Protein AF-A0A0T1UJG4-F1 (afdb_monomer_lite)

Structure (mmCIF, N/CA/C/O backbone):
data_AF-A0A0T1UJG4-F1
#
_entry.id   AF-A0A0T1UJG4-F1
#
loop_
_atom_site.group_PDB
_atom_site.id
_atom_site.type_symbol
_atom_site.label_atom_id
_atom_site.label_alt_id
_atom_site.label_comp_id
_atom_site.label_asym_id
_atom_site.label_entity_id
_atom_site.label_seq_id
_atom_site.pdbx_PDB_ins_code
_atom_site.Cartn_x
_atom_site.Cartn_y
_atom_site.Cartn_z
_atom_site.occupancy
_atom_site.B_iso_or_equiv
_atom_site.auth_seq_id
_atom_site.auth_comp_id
_atom_site.auth_asym_id
_atom_site.auth_atom_id
_atom_site.pdbx_PDB_model_num
ATOM 1 N N . MET A 1 1 ? 28.126 19.110 64.174 1.00 41.78 1 MET A N 1
ATOM 2 C CA . MET A 1 1 ? 26.899 18.822 63.397 1.00 41.78 1 MET A CA 1
ATOM 3 C C . MET A 1 1 ? 27.077 17.444 62.769 1.00 41.78 1 MET A C 1
ATOM 5 O O . MET A 1 1 ? 28.003 17.262 61.994 1.00 41.78 1 MET A O 1
ATOM 9 N N . SER A 1 2 ? 26.358 16.436 63.271 1.00 45.97 2 SER A N 1
ATOM 10 C CA . SER A 1 2 ? 26.748 15.017 63.186 1.00 45.97 2 SER A CA 1
ATOM 11 C C . SER A 1 2 ? 26.254 14.322 61.908 1.00 45.97 2 SER A C 1
ATOM 13 O O . SER A 1 2 ? 25.062 14.326 61.613 1.00 45.97 2 SER A O 1
ATOM 15 N N . ILE A 1 3 ? 27.183 13.663 61.207 1.00 53.41 3 ILE A N 1
ATOM 16 C CA . ILE A 1 3 ? 27.068 12.910 59.936 1.00 53.41 3 ILE A CA 1
ATOM 17 C C . ILE A 1 3 ? 26.024 11.766 59.964 1.00 53.41 3 ILE A C 1
ATOM 19 O O . ILE A 1 3 ? 25.646 11.223 58.929 1.00 53.41 3 ILE A O 1
ATOM 23 N N . ARG A 1 4 ? 25.464 11.440 61.134 1.00 48.31 4 ARG A N 1
ATOM 24 C CA . ARG A 1 4 ? 24.510 10.333 61.340 1.00 48.31 4 ARG A CA 1
ATOM 25 C C . ARG A 1 4 ? 23.108 10.543 60.749 1.00 48.31 4 ARG A C 1
ATOM 27 O O . ARG A 1 4 ? 22.333 9.597 60.692 1.00 48.31 4 ARG A O 1
ATOM 34 N N . GLN A 1 5 ? 22.769 11.755 60.311 1.00 44.72 5 GLN A N 1
ATOM 35 C CA . GLN A 1 5 ? 21.445 12.082 59.756 1.00 44.72 5 GLN A CA 1
ATOM 36 C C . GLN A 1 5 ? 21.300 11.724 58.264 1.00 44.72 5 GLN A C 1
ATOM 38 O O . GLN A 1 5 ? 20.180 11.613 57.767 1.00 44.72 5 GLN A O 1
ATOM 43 N N . ILE A 1 6 ? 22.410 11.524 57.542 1.00 48.69 6 ILE A N 1
ATOM 44 C CA . ILE A 1 6 ? 22.380 11.252 56.094 1.00 48.69 6 ILE A CA 1
ATOM 45 C C . ILE A 1 6 ? 22.048 9.777 55.816 1.00 48.69 6 ILE A C 1
ATOM 47 O O . ILE A 1 6 ? 21.319 9.477 54.874 1.00 48.69 6 ILE A O 1
ATOM 51 N N . THR A 1 7 ? 22.486 8.854 56.675 1.00 43.78 7 THR A N 1
ATOM 52 C CA . THR A 1 7 ? 22.304 7.409 56.454 1.00 43.78 7 THR A CA 1
ATOM 53 C C . THR A 1 7 ? 20.846 6.951 56.573 1.00 43.78 7 THR A C 1
ATOM 55 O O . THR A 1 7 ? 20.448 6.002 55.906 1.00 43.78 7 THR A O 1
ATOM 58 N N . VAL A 1 8 ? 20.009 7.635 57.360 1.00 47.12 8 VAL A N 1
ATOM 59 C CA . VAL A 1 8 ? 18.619 7.192 57.588 1.00 47.12 8 VAL A CA 1
ATOM 60 C C . VAL A 1 8 ? 17.675 7.597 56.445 1.00 47.12 8 VAL A C 1
ATOM 62 O O . VAL A 1 8 ? 16.668 6.932 56.226 1.00 47.12 8 VAL A O 1
ATOM 65 N N . LYS A 1 9 ? 18.007 8.621 55.645 1.00 39.06 9 LYS A N 1
ATOM 66 C CA . LYS A 1 9 ? 17.144 9.055 54.526 1.00 39.06 9 LYS A CA 1
ATOM 67 C C . LYS A 1 9 ? 17.250 8.189 53.265 1.00 39.06 9 LYS A C 1
ATOM 69 O O . LYS A 1 9 ? 16.361 8.267 52.426 1.00 39.06 9 LYS A O 1
ATOM 74 N N . ALA A 1 10 ? 18.291 7.368 53.118 1.00 46.31 10 ALA A N 1
ATOM 75 C CA . ALA A 1 10 ? 18.456 6.518 51.933 1.00 46.31 10 ALA A CA 1
ATOM 76 C C . ALA A 1 10 ? 17.721 5.168 52.041 1.00 46.31 10 ALA A C 1
ATOM 78 O O . ALA A 1 10 ? 17.400 4.561 51.022 1.00 46.31 10 ALA A O 1
ATOM 79 N N . ALA A 1 11 ? 17.420 4.702 53.258 1.00 46.38 11 ALA A N 1
ATOM 80 C CA . ALA A 1 11 ? 16.796 3.395 53.471 1.00 46.38 11 ALA A CA 1
ATOM 81 C C . ALA A 1 11 ? 15.269 3.392 53.250 1.00 46.38 11 ALA A C 1
ATOM 83 O O . ALA A 1 11 ? 14.684 2.333 53.040 1.00 46.38 11 ALA A O 1
ATOM 84 N N . SER A 1 12 ? 14.611 4.555 53.260 1.00 47.28 12 SER A N 1
ATOM 85 C CA . SER A 1 12 ? 13.152 4.658 53.108 1.00 47.28 12 SER A CA 1
ATOM 86 C C . SER A 1 12 ? 12.664 4.756 51.657 1.00 47.28 12 SER A C 1
ATOM 88 O O . SER A 1 12 ? 11.471 4.591 51.414 1.00 47.28 12 SER A O 1
ATOM 90 N N . SER A 1 13 ? 13.552 4.957 50.677 1.00 50.62 13 SER A N 1
ATOM 91 C CA . SER A 1 13 ? 13.157 5.122 49.264 1.00 50.62 13 SER A CA 1
ATOM 92 C C . SER A 1 13 ? 13.010 3.809 48.480 1.00 50.62 13 SER A C 1
ATOM 94 O O . SER A 1 13 ? 12.586 3.835 47.328 1.00 50.62 13 SER A O 1
ATOM 96 N N . GLY A 1 14 ? 13.352 2.656 49.068 1.00 50.19 14 GLY A N 1
ATOM 97 C CA . GLY A 1 14 ? 13.335 1.361 48.372 1.00 50.19 14 GLY A CA 1
ATOM 98 C C . GLY A 1 14 ? 12.024 0.571 48.463 1.00 50.19 14 GLY A C 1
ATOM 99 O O . GLY A 1 14 ? 11.828 -0.356 47.682 1.00 50.19 14 GLY A O 1
ATOM 100 N N . LEU A 1 15 ? 11.121 0.916 49.391 1.00 55.09 15 LEU A N 1
ATOM 101 C CA . LEU A 1 15 ? 9.980 0.059 49.754 1.00 55.09 15 LEU A CA 1
ATOM 102 C C . LEU A 1 15 ? 8.617 0.485 49.187 1.00 55.09 15 LEU A C 1
ATOM 104 O O . LEU A 1 15 ? 7.601 -0.097 49.555 1.00 55.09 15 LEU A O 1
ATOM 108 N N . LEU A 1 16 ? 8.568 1.477 48.294 1.00 49.91 16 LEU A N 1
ATOM 109 C CA . LEU A 1 16 ? 7.306 1.967 47.725 1.00 49.91 16 LEU A CA 1
ATOM 110 C C . LEU A 1 16 ? 7.233 1.817 46.203 1.00 49.91 16 LEU A C 1
ATOM 112 O O . LEU A 1 16 ? 6.619 2.627 45.518 1.00 49.91 16 LEU A O 1
ATOM 116 N N . ARG A 1 17 ? 7.838 0.762 45.650 1.00 52.91 17 ARG A N 1
ATOM 117 C CA . ARG A 1 17 ? 7.552 0.345 44.272 1.00 52.91 17 ARG A CA 1
ATOM 118 C C . ARG A 1 17 ? 6.454 -0.713 44.290 1.00 52.91 17 ARG A C 1
ATOM 120 O O . ARG A 1 17 ? 6.667 -1.867 43.939 1.00 52.91 17 ARG A O 1
ATOM 127 N N . VAL A 1 18 ? 5.272 -0.304 44.748 1.00 61.69 18 VAL A N 1
ATOM 128 C CA . VAL A 1 18 ? 4.045 -1.059 44.484 1.00 61.69 18 VAL A CA 1
ATOM 129 C C . VAL A 1 18 ? 3.849 -1.018 42.966 1.00 61.69 18 VAL A C 1
ATOM 131 O O . VAL A 1 18 ? 3.844 0.081 42.405 1.00 61.69 18 VAL A O 1
ATOM 134 N N . PRO A 1 19 ? 3.736 -2.160 42.266 1.00 59.75 19 PRO A N 1
ATOM 135 C CA . PRO A 1 19 ? 3.369 -2.128 40.862 1.00 59.75 19 PRO A CA 1
ATOM 136 C C . PRO A 1 19 ? 1.995 -1.470 40.784 1.00 59.75 19 PRO A C 1
ATOM 138 O O . PRO A 1 19 ? 1.046 -1.931 41.422 1.00 59.75 19 PRO A O 1
ATOM 141 N N . ALA A 1 20 ? 1.894 -0.368 40.043 1.00 60.50 20 ALA A N 1
ATOM 142 C CA . ALA A 1 20 ? 0.606 0.200 39.704 1.00 60.50 20 ALA A CA 1
ATOM 143 C C . ALA A 1 20 ? -0.198 -0.916 39.027 1.00 60.50 20 ALA A C 1
ATOM 145 O O . ALA A 1 20 ? 0.118 -1.328 37.912 1.00 60.50 20 ALA A O 1
ATOM 146 N N . ARG A 1 21 ? -1.200 -1.460 39.728 1.00 58.41 21 ARG A N 1
ATOM 147 C CA . ARG A 1 21 ? -2.208 -2.328 39.122 1.00 58.41 21 ARG A CA 1
ATOM 148 C C . ARG A 1 21 ? -3.053 -1.438 38.216 1.00 58.41 21 ARG A C 1
ATOM 150 O O . ARG A 1 21 ? -4.123 -0.985 38.607 1.00 58.41 21 ARG A O 1
ATOM 157 N N . ALA A 1 22 ? -2.537 -1.147 37.024 1.00 60.09 22 ALA A N 1
ATOM 158 C CA . ALA A 1 22 ? -3.372 -0.750 35.907 1.00 60.09 22 ALA A CA 1
ATOM 159 C C . ALA A 1 22 ? -4.390 -1.882 35.738 1.00 60.09 22 ALA A C 1
ATOM 161 O O . ALA A 1 22 ? -4.000 -3.044 35.605 1.00 60.09 22 ALA A O 1
ATOM 162 N N . GLY A 1 23 ? -5.681 -1.576 35.882 1.00 63.03 23 GLY A N 1
ATOM 163 C CA . GLY A 1 23 ? -6.729 -2.572 35.683 1.00 63.03 23 GLY A CA 1
ATOM 164 C C . GLY A 1 23 ? -6.503 -3.278 34.348 1.00 63.03 23 GLY A C 1
ATOM 165 O O . GLY A 1 23 ? -6.142 -2.626 33.371 1.00 63.03 23 GLY A O 1
ATOM 166 N N . ALA A 1 24 ? -6.681 -4.598 34.318 1.00 71.00 24 ALA A N 1
ATOM 167 C CA . ALA A 1 24 ? -6.480 -5.438 33.137 1.00 71.00 24 ALA A CA 1
ATOM 168 C C . ALA A 1 24 ? -7.595 -5.229 32.093 1.00 71.00 24 ALA A C 1
ATOM 170 O O . ALA A 1 24 ? -8.222 -6.183 31.637 1.00 71.00 24 ALA A O 1
ATOM 171 N N . ARG A 1 25 ? -7.908 -3.970 31.769 1.00 82.50 25 ARG A N 1
ATOM 172 C CA . ARG A 1 25 ? -8.822 -3.635 30.688 1.00 82.50 25 ARG A CA 1
ATOM 173 C C . ARG A 1 25 ? -8.062 -3.800 29.382 1.00 82.50 25 ARG A C 1
ATOM 175 O O . ARG A 1 25 ? -7.034 -3.161 29.169 1.00 82.50 25 ARG A O 1
ATOM 182 N N . ASP A 1 26 ? -8.593 -4.654 28.524 1.00 84.75 26 ASP A N 1
ATOM 183 C CA . ASP A 1 26 ? -8.113 -4.810 27.163 1.00 84.75 26 ASP A CA 1
ATOM 184 C C . ASP A 1 26 ? -8.551 -3.600 26.327 1.00 84.75 26 ASP A C 1
ATOM 186 O O . ASP A 1 26 ? -9.660 -3.558 25.798 1.00 84.75 26 ASP A O 1
ATOM 190 N N . ALA A 1 27 ? -7.679 -2.594 26.241 1.00 85.19 27 ALA A N 1
ATOM 191 C CA . ALA A 1 27 ? -7.932 -1.383 25.463 1.00 85.19 27 ALA A CA 1
ATOM 192 C C . ALA A 1 27 ? -8.083 -1.663 23.956 1.00 85.19 27 ALA A C 1
ATOM 194 O O . ALA A 1 27 ? -8.629 -0.828 23.243 1.00 85.19 27 ALA A O 1
ATOM 195 N N . SER A 1 28 ? -7.650 -2.833 23.458 1.00 84.25 28 SER A N 1
ATOM 196 C CA . SER A 1 28 ? -7.818 -3.194 22.042 1.00 84.25 28 SER A CA 1
ATOM 197 C C . SER A 1 28 ? -9.282 -3.411 21.644 1.00 84.25 28 SER A C 1
ATOM 199 O O . SER A 1 28 ? -9.602 -3.428 20.458 1.00 84.25 28 SER A O 1
ATOM 201 N N . ARG A 1 29 ? -10.174 -3.561 22.633 1.00 88.44 29 ARG A N 1
ATOM 202 C CA . ARG A 1 29 ? -11.620 -3.729 22.445 1.00 88.44 29 ARG A CA 1
ATOM 203 C C . ARG A 1 29 ? -12.401 -2.419 22.477 1.00 88.44 29 ARG A C 1
ATOM 205 O O . ARG A 1 29 ? -13.605 -2.440 22.233 1.00 88.44 29 ARG A O 1
ATOM 212 N N . ASP A 1 30 ? -11.754 -1.306 22.807 1.00 90.38 30 ASP A N 1
ATOM 213 C CA . ASP A 1 30 ? -12.431 -0.018 22.889 1.00 90.38 30 ASP A CA 1
ATOM 214 C C . ASP A 1 30 ? -12.702 0.527 21.478 1.00 90.38 30 ASP A C 1
ATOM 216 O O . ASP A 1 30 ? -11.805 0.629 20.644 1.00 90.38 30 ASP A O 1
ATOM 220 N N . THR A 1 31 ? -13.956 0.896 21.215 1.00 90.88 31 THR A N 1
ATOM 221 C CA . THR A 1 31 ? -14.389 1.494 19.946 1.00 90.88 31 THR A CA 1
ATOM 222 C C . THR A 1 31 ? -14.554 3.002 20.089 1.00 90.88 31 THR A C 1
ATOM 224 O O . THR A 1 31 ? -14.821 3.505 21.183 1.00 90.88 31 THR A O 1
ATOM 227 N N . LEU A 1 32 ? -14.473 3.734 18.976 1.00 93.12 32 LEU A N 1
ATOM 228 C CA . LEU A 1 32 ? -14.733 5.172 18.988 1.00 93.12 32 LEU A CA 1
ATOM 229 C C . LEU A 1 32 ? -16.181 5.462 19.427 1.00 93.12 32 LEU A C 1
ATOM 231 O O . LEU A 1 32 ? -17.114 4.779 18.997 1.00 93.12 32 LEU A O 1
ATOM 235 N N . ALA A 1 33 ? -16.374 6.464 20.288 1.00 94.50 33 ALA A N 1
ATOM 236 C CA . ALA A 1 33 ? -17.692 6.807 20.814 1.00 94.50 33 ALA A CA 1
ATOM 237 C C . ALA A 1 33 ? -18.610 7.412 19.734 1.00 94.50 33 ALA A C 1
ATOM 239 O O . ALA A 1 33 ? -18.164 8.074 18.794 1.00 94.50 33 ALA A O 1
ATOM 240 N N . ALA A 1 34 ? -19.922 7.218 19.889 1.00 94.81 34 ALA A N 1
ATOM 241 C CA . ALA A 1 34 ? -20.907 7.814 18.993 1.00 94.81 34 ALA A CA 1
ATOM 242 C C . ALA A 1 34 ? -20.828 9.349 19.045 1.00 94.81 34 ALA A C 1
ATOM 244 O O . ALA A 1 34 ? -20.854 9.946 20.120 1.00 94.81 34 ALA A O 1
ATOM 245 N N . GLY A 1 35 ? -20.752 9.984 17.875 1.00 94.25 35 GLY A N 1
ATOM 246 C CA . GLY A 1 35 ? -20.652 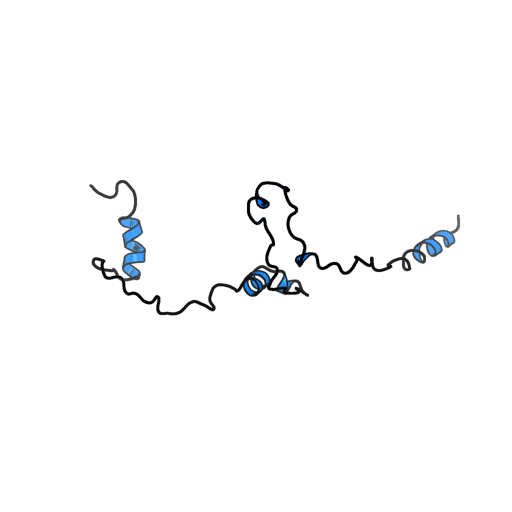11.440 17.767 1.00 94.25 35 GLY A CA 1
ATOM 247 C C . GLY A 1 35 ? -19.263 12.020 18.059 1.00 94.25 35 GLY A C 1
ATOM 248 O O . GLY A 1 35 ? -19.128 13.242 18.030 1.00 94.25 35 GLY A O 1
ATOM 249 N N . ASP A 1 36 ? -18.234 11.192 18.279 1.00 96.56 36 ASP A N 1
ATOM 250 C CA . ASP A 1 36 ? -16.853 11.650 18.494 1.00 96.56 36 ASP A CA 1
ATOM 251 C C . ASP A 1 36 ? -16.154 12.005 17.167 1.00 96.56 36 ASP A C 1
ATOM 253 O O . ASP A 1 36 ? -15.196 11.383 16.702 1.00 96.56 36 ASP A O 1
ATOM 257 N N . GLY A 1 37 ? -16.720 13.002 16.487 1.00 96.38 37 GLY A N 1
ATOM 258 C CA . GLY A 1 37 ? -16.215 13.528 15.228 1.00 96.38 37 GLY A CA 1
ATOM 259 C C . GLY A 1 37 ? -16.549 12.683 13.996 1.00 96.38 37 GLY A C 1
ATOM 260 O O .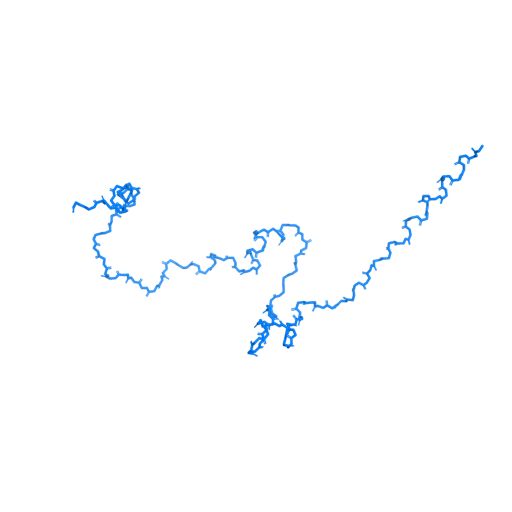 GLY A 1 37 ? -17.408 11.801 13.986 1.00 96.38 37 GLY A O 1
ATOM 261 N N . ARG A 1 38 ? -15.871 13.003 12.889 1.00 96.69 38 ARG A N 1
ATOM 262 C CA . ARG A 1 38 ? -16.205 12.482 11.553 1.00 96.69 38 ARG A CA 1
ATOM 263 C C . ARG A 1 38 ? -16.009 10.969 11.421 1.00 96.69 38 ARG A C 1
ATOM 265 O O . ARG A 1 38 ? -16.744 10.336 10.672 1.00 96.69 38 ARG A O 1
ATOM 272 N N . ALA A 1 39 ? -15.046 10.396 12.139 1.00 94.12 39 ALA A N 1
ATOM 273 C CA . ALA A 1 39 ? -14.772 8.959 12.112 1.00 94.12 39 ALA A CA 1
ATOM 274 C C . ALA A 1 39 ? -15.888 8.115 12.766 1.00 94.12 39 ALA A C 1
ATOM 276 O O . ALA A 1 39 ? -15.955 6.908 12.543 1.00 94.12 39 ALA A O 1
ATOM 277 N N . ALA A 1 40 ? -16.792 8.740 13.530 1.00 95.50 40 ALA A N 1
ATOM 278 C CA . ALA A 1 40 ? -17.970 8.084 14.095 1.00 95.50 40 ALA A CA 1
ATOM 279 C C . ALA A 1 40 ? -19.174 8.046 13.127 1.00 95.50 40 ALA A C 1
ATOM 281 O O . ALA A 1 40 ? -20.213 7.486 13.468 1.00 95.50 40 ALA A O 1
ATOM 282 N N . HIS A 1 41 ? -19.078 8.654 11.937 1.00 95.19 41 HIS A N 1
ATOM 283 C CA . HIS A 1 41 ? -20.196 8.729 10.994 1.00 95.19 41 HIS A CA 1
ATOM 284 C C . HIS A 1 41 ? -20.545 7.356 10.390 1.00 95.19 41 HIS A C 1
ATOM 286 O O . HIS A 1 41 ? -19.665 6.564 10.059 1.00 95.19 41 HIS A O 1
ATOM 292 N N . GLY A 1 42 ? -21.838 7.095 10.173 1.00 94.38 42 GLY A N 1
ATOM 293 C CA . GLY A 1 42 ? -22.319 5.822 9.632 1.00 94.38 42 GLY A CA 1
ATOM 294 C C . GLY A 1 42 ? -22.267 4.709 10.677 1.00 94.38 42 GLY A C 1
ATOM 295 O O . GLY A 1 42 ? -22.852 4.844 11.746 1.00 94.38 42 GLY A O 1
ATOM 296 N N . SER A 1 43 ? -21.579 3.609 10.371 1.00 93.62 43 SER A N 1
ATOM 297 C CA . SER A 1 43 ? -21.406 2.474 11.290 1.00 93.62 43 SER A CA 1
ATOM 298 C C . SER A 1 43 ? -20.342 2.695 12.377 1.00 93.62 43 SER A C 1
ATOM 300 O O . SER A 1 43 ? -20.155 1.819 13.214 1.00 93.62 43 SER A O 1
ATOM 302 N N . GLY A 1 44 ? -19.638 3.834 12.373 1.00 93.44 44 GLY A N 1
ATOM 303 C CA . GLY A 1 44 ? -18.545 4.127 13.309 1.00 93.44 44 GLY A CA 1
ATOM 304 C C . GLY A 1 44 ? -17.207 3.457 12.952 1.00 93.44 44 GLY A C 1
ATOM 305 O O . GLY A 1 44 ? -17.070 2.850 11.891 1.00 93.44 44 GLY A O 1
ATOM 306 N N . THR A 1 45 ? -16.211 3.584 13.843 1.00 93.25 45 THR A N 1
ATOM 307 C CA . THR A 1 45 ? -14.857 3.005 13.704 1.00 93.25 45 THR A CA 1
ATOM 308 C C . THR A 1 45 ? -14.558 2.066 14.878 1.00 93.25 45 THR A C 1
ATOM 310 O O . THR A 1 45 ? -14.531 2.510 16.028 1.00 93.25 45 THR A O 1
ATOM 313 N N . THR A 1 46 ? -14.313 0.783 14.595 1.00 91.50 46 THR A N 1
ATOM 314 C CA . THR A 1 46 ? -14.071 -0.265 15.610 1.00 91.50 46 THR A CA 1
ATOM 315 C C . THR A 1 46 ? -12.610 -0.706 15.731 1.00 91.50 46 THR A C 1
ATOM 317 O O . THR A 1 46 ? -12.247 -1.299 16.738 1.00 91.50 46 THR A O 1
ATOM 320 N N . GLY A 1 47 ? -11.749 -0.383 14.761 1.00 88.75 47 GLY A N 1
ATOM 321 C CA . GLY A 1 47 ? -10.349 -0.818 14.772 1.00 88.75 47 GLY A CA 1
ATOM 322 C C . GLY A 1 47 ? -10.149 -2.245 14.241 1.00 88.75 47 GLY A C 1
ATOM 323 O O . GLY A 1 47 ? -10.807 -2.645 13.285 1.00 88.75 47 GLY A O 1
ATOM 324 N N . GLY A 1 48 ? -9.163 -2.961 14.798 1.00 80.50 48 GLY A N 1
ATOM 325 C CA . GLY A 1 48 ? -8.707 -4.295 14.373 1.00 80.50 48 GLY A CA 1
ATOM 326 C C . GLY A 1 48 ? -9.044 -5.394 15.386 1.00 80.50 48 GLY A C 1
ATOM 327 O O . GLY A 1 48 ? -8.165 -6.120 15.841 1.00 80.50 48 GLY A O 1
ATOM 328 N N . ASP A 1 49 ? -10.315 -5.517 15.747 1.00 65.62 49 ASP A N 1
ATOM 329 C CA . ASP A 1 49 ? -10.858 -6.337 16.841 1.00 65.62 49 ASP A CA 1
ATOM 330 C C . ASP A 1 49 ? -10.775 -7.875 16.648 1.00 65.62 49 ASP A C 1
ATOM 332 O O . ASP A 1 49 ? -11.228 -8.645 17.506 1.00 65.62 49 ASP A O 1
ATOM 336 N N . ALA A 1 50 ? -10.146 -8.338 15.562 1.00 69.69 50 ALA A N 1
ATOM 337 C CA . ALA A 1 50 ? -10.013 -9.754 15.209 1.00 69.69 50 ALA A CA 1
ATOM 338 C C . ALA A 1 50 ? -8.634 -10.374 15.526 1.00 69.69 50 ALA A C 1
ATOM 340 O O . ALA A 1 50 ? -8.574 -11.563 15.845 1.00 69.69 50 ALA A O 1
ATOM 341 N N . HIS A 1 51 ? -7.533 -9.609 15.472 1.00 82.00 51 HIS A N 1
ATOM 342 C CA . HIS A 1 51 ? -6.171 -10.148 15.624 1.00 82.00 51 HIS A CA 1
ATOM 343 C C . HIS A 1 51 ? -5.315 -9.313 16.583 1.00 82.00 51 HIS A C 1
ATOM 345 O O . HIS A 1 51 ? -4.995 -8.160 16.306 1.00 82.00 51 HIS A O 1
ATOM 351 N N . VAL A 1 52 ? -4.902 -9.929 17.696 1.00 87.19 52 VAL A N 1
ATOM 352 C CA . VAL A 1 52 ? -4.068 -9.302 18.731 1.00 87.19 52 VAL A CA 1
ATOM 353 C C . VAL A 1 52 ? -2.699 -9.976 18.764 1.00 87.19 52 VAL A C 1
ATOM 355 O O . VAL A 1 52 ? -2.603 -11.183 18.985 1.00 87.19 52 VAL A O 1
ATOM 358 N N . THR A 1 53 ? -1.641 -9.186 18.580 1.00 88.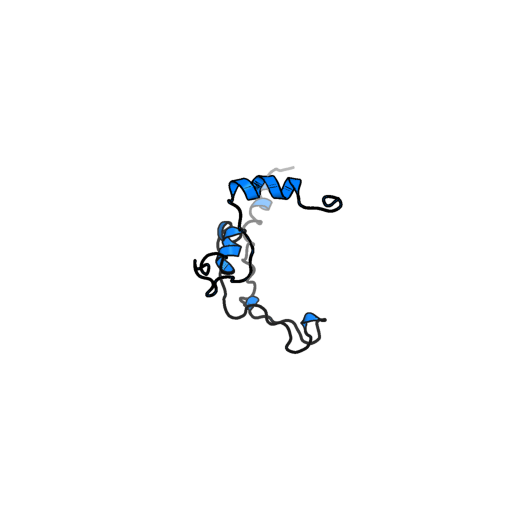00 53 THR A N 1
ATOM 359 C CA . THR A 1 53 ? -0.246 -9.630 18.701 1.00 88.00 53 THR A CA 1
ATOM 360 C C . THR A 1 53 ? 0.408 -8.907 19.871 1.00 88.00 53 THR A C 1
ATOM 362 O O . THR A 1 53 ? 0.453 -7.679 19.896 1.00 88.00 53 THR A O 1
ATOM 365 N N . THR A 1 54 ? 0.944 -9.658 20.833 1.00 88.81 54 THR A N 1
ATOM 366 C CA . THR A 1 54 ? 1.689 -9.087 21.961 1.00 88.81 54 THR A CA 1
ATOM 367 C C . THR A 1 54 ? 3.157 -8.921 21.585 1.00 88.81 54 THR A C 1
ATOM 369 O O . THR A 1 54 ? 3.834 -9.899 21.275 1.00 88.81 54 THR A O 1
ATOM 372 N N . VAL A 1 55 ? 3.660 -7.691 21.651 1.00 90.56 55 VAL A N 1
ATOM 373 C CA . VAL A 1 55 ? 5.076 -7.371 21.433 1.00 90.56 55 VAL A CA 1
ATOM 374 C C . VAL A 1 55 ? 5.808 -7.383 22.776 1.00 90.56 55 VAL A C 1
ATOM 376 O O . VAL A 1 55 ? 5.464 -6.618 23.675 1.00 90.56 55 VAL A O 1
ATOM 379 N N . THR A 1 56 ? 6.799 -8.263 22.930 1.00 92.94 56 THR A N 1
ATOM 380 C CA . THR A 1 56 ? 7.519 -8.478 24.202 1.00 92.94 56 THR A CA 1
ATOM 381 C C . THR A 1 56 ? 8.903 -7.842 24.257 1.00 92.94 56 THR A C 1
ATOM 383 O O . THR A 1 56 ? 9.484 -7.736 25.335 1.00 92.94 56 THR A O 1
ATOM 386 N N . ASP A 1 57 ? 9.444 -7.431 23.114 1.00 92.75 57 ASP A N 1
ATOM 387 C CA . ASP A 1 57 ? 10.799 -6.908 22.995 1.00 92.75 57 ASP A CA 1
ATOM 388 C C . ASP A 1 57 ? 10.895 -5.821 21.918 1.00 92.75 57 ASP A C 1
ATOM 390 O O . ASP A 1 57 ? 9.980 -5.603 21.120 1.00 92.75 57 ASP A O 1
ATOM 394 N N . SER A 1 58 ? 12.024 -5.113 21.916 1.00 91.12 58 SER A N 1
ATOM 395 C CA . SER A 1 58 ? 12.273 -4.006 20.995 1.00 91.12 58 SER A CA 1
ATOM 396 C C . SER A 1 58 ? 12.378 -4.442 19.534 1.00 91.12 58 SER A C 1
ATOM 398 O O . SER A 1 58 ? 12.111 -3.624 18.661 1.00 91.12 58 SER A O 1
ATOM 400 N N . ALA A 1 59 ? 12.749 -5.697 19.255 1.00 90.81 59 ALA A N 1
ATOM 401 C CA . ALA A 1 59 ? 12.790 -6.209 17.886 1.00 90.81 59 ALA A CA 1
ATOM 402 C C . ALA A 1 59 ? 11.365 -6.427 17.353 1.00 90.81 59 ALA A C 1
ATOM 404 O O . ALA A 1 59 ? 11.073 -6.120 16.204 1.00 90.81 59 ALA A O 1
ATOM 405 N N . GLY A 1 60 ? 10.433 -6.868 18.199 1.00 87.75 60 GLY A N 1
ATOM 406 C CA . GLY A 1 60 ? 9.013 -6.913 17.850 1.00 87.75 60 GLY A CA 1
ATOM 407 C C . GLY A 1 60 ? 8.370 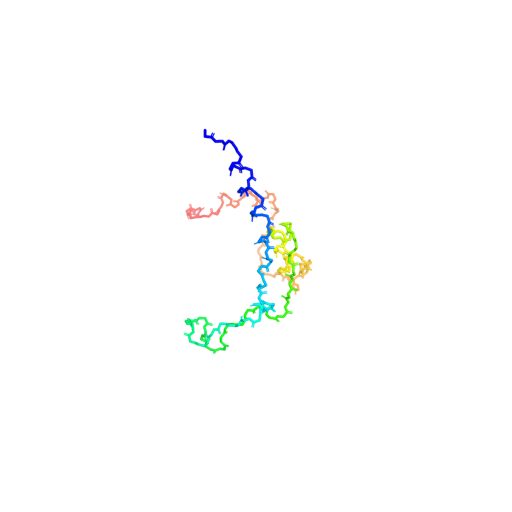-5.528 17.688 1.00 87.75 60 GLY A C 1
ATOM 408 O O . GLY A 1 60 ? 7.346 -5.418 17.018 1.00 87.75 60 GLY A O 1
ATOM 409 N N . ALA A 1 61 ? 8.956 -4.481 18.279 1.00 91.88 61 ALA A N 1
ATOM 410 C CA . ALA A 1 61 ? 8.468 -3.100 18.201 1.00 91.88 61 ALA A CA 1
ATOM 411 C C . ALA A 1 61 ? 9.108 -2.274 17.070 1.00 91.88 61 ALA A C 1
ATOM 413 O O . ALA A 1 61 ? 8.710 -1.128 16.849 1.00 91.88 61 ALA A O 1
ATOM 414 N N . ASP A 1 62 ? 10.114 -2.815 16.379 1.00 93.81 62 ASP A N 1
ATOM 415 C CA . ASP A 1 62 ? 10.724 -2.145 15.238 1.00 93.81 62 ASP A CA 1
ATOM 416 C C . ASP A 1 62 ? 9.838 -2.243 13.980 1.00 93.81 62 ASP A C 1
ATOM 418 O O . ASP A 1 62 ? 8.771 -2.861 13.969 1.00 93.81 62 ASP A O 1
ATOM 422 N N . ARG A 1 63 ? 10.269 -1.596 12.891 1.00 91.12 63 ARG A N 1
ATOM 423 C CA . ARG A 1 63 ? 9.512 -1.579 11.631 1.00 91.12 63 ARG A CA 1
ATOM 424 C C . ARG A 1 63 ? 9.337 -2.977 11.035 1.00 91.12 63 ARG A C 1
ATOM 426 O O . ARG A 1 63 ? 8.268 -3.266 10.516 1.00 91.12 63 ARG A O 1
ATOM 433 N N . ALA A 1 64 ? 10.346 -3.837 11.128 1.00 87.69 64 ALA A N 1
ATOM 434 C CA . ALA A 1 64 ? 10.257 -5.192 10.594 1.00 87.69 64 ALA A CA 1
ATOM 435 C C . ALA A 1 64 ? 9.304 -6.059 11.434 1.00 87.69 64 ALA A C 1
ATOM 437 O O . ALA A 1 64 ? 8.548 -6.867 10.886 1.00 87.69 64 ALA A O 1
ATOM 438 N N . GLY A 1 65 ? 9.306 -5.868 12.756 1.00 88.31 65 GLY A N 1
ATOM 439 C CA . GLY A 1 65 ? 8.330 -6.445 13.676 1.00 88.31 65 GLY A CA 1
ATOM 440 C C . GLY A 1 65 ? 6.902 -6.004 13.349 1.00 88.31 65 GLY A C 1
ATOM 441 O O . GLY A 1 65 ? 6.015 -6.853 13.215 1.00 88.31 65 GLY A O 1
ATOM 442 N N . ALA A 1 66 ? 6.696 -4.703 13.123 1.00 88.25 66 ALA A N 1
ATOM 443 C CA . ALA A 1 66 ? 5.412 -4.147 12.702 1.00 88.25 66 ALA A CA 1
ATOM 444 C C . ALA A 1 66 ? 4.953 -4.703 11.343 1.00 88.25 66 ALA A C 1
ATOM 446 O O . ALA A 1 66 ? 3.825 -5.181 11.233 1.00 88.25 66 ALA A O 1
ATOM 447 N N . ASP A 1 67 ? 5.826 -4.728 10.334 1.00 88.50 67 ASP A N 1
ATOM 448 C CA . ASP A 1 67 ? 5.503 -5.266 9.008 1.00 88.50 67 ASP A CA 1
ATOM 449 C C . ASP A 1 67 ? 5.085 -6.736 9.097 1.00 88.50 67 ASP A C 1
ATOM 451 O O . ASP A 1 67 ? 4.085 -7.142 8.502 1.00 88.50 67 ASP A O 1
ATOM 455 N N . ARG A 1 68 ? 5.786 -7.541 9.907 1.00 85.62 68 ARG A N 1
ATOM 456 C CA . ARG A 1 68 ? 5.420 -8.945 10.137 1.00 85.62 68 ARG A CA 1
ATOM 457 C C . ARG A 1 68 ? 4.038 -9.081 10.781 1.00 85.62 68 ARG A C 1
ATOM 459 O O . ARG A 1 68 ? 3.274 -9.952 10.351 1.00 85.62 68 ARG A O 1
ATOM 466 N N . ALA A 1 69 ? 3.733 -8.255 11.784 1.00 84.44 69 ALA A N 1
ATOM 467 C CA . ALA A 1 69 ? 2.452 -8.257 12.495 1.00 84.44 69 ALA A CA 1
ATOM 468 C C . ALA A 1 69 ? 1.284 -7.794 11.608 1.00 84.44 69 ALA A C 1
ATOM 470 O O . ALA A 1 69 ? 0.182 -8.322 11.730 1.00 84.44 69 ALA A O 1
ATOM 471 N N . LEU A 1 70 ? 1.536 -6.864 10.683 1.00 84.44 70 LEU A N 1
ATOM 472 C CA . LEU A 1 70 ? 0.554 -6.340 9.727 1.00 84.44 70 LEU A CA 1
ATOM 473 C C . LEU A 1 70 ? 0.386 -7.221 8.476 1.00 84.44 70 LEU A C 1
ATOM 475 O O . LEU A 1 70 ? -0.375 -6.876 7.577 1.00 84.44 70 LEU A O 1
ATOM 479 N N . GLY A 1 71 ? 1.080 -8.359 8.401 1.00 77.19 71 GLY A N 1
ATOM 480 C CA . GLY A 1 71 ? 0.941 -9.315 7.302 1.00 77.19 71 GLY A CA 1
ATOM 481 C C . GLY A 1 71 ? 2.038 -9.245 6.239 1.00 77.19 71 GLY A C 1
ATOM 482 O O . GLY A 1 71 ? 2.195 -10.224 5.516 1.00 77.19 71 GLY A O 1
ATOM 483 N N . GLY A 1 72 ? 2.879 -8.209 6.223 1.00 71.19 72 GLY A N 1
ATOM 484 C CA . GLY A 1 72 ? 4.200 -8.211 5.577 1.00 71.19 72 GLY A CA 1
ATOM 485 C C . GLY A 1 72 ? 4.253 -8.750 4.142 1.00 71.19 72 GLY A C 1
ATOM 486 O O . GLY A 1 72 ? 4.932 -9.741 3.888 1.00 71.19 72 GLY A O 1
ATOM 487 N N . GLY A 1 73 ? 3.490 -8.125 3.241 1.00 68.06 73 GLY A N 1
ATOM 488 C CA . GLY A 1 73 ? 3.887 -7.671 1.895 1.00 68.06 73 GLY A CA 1
ATOM 489 C C . GLY A 1 73 ? 4.316 -8.632 0.774 1.00 68.06 73 GLY A C 1
ATOM 490 O O . GLY A 1 73 ? 4.093 -8.287 -0.380 1.00 68.06 73 GLY A O 1
ATOM 491 N N . GLU A 1 74 ? 4.912 -9.794 1.042 1.00 63.78 74 GLU A N 1
ATOM 492 C CA . GLU A 1 74 ? 5.505 -10.639 -0.026 1.00 63.78 74 GLU A CA 1
ATOM 493 C C . GLU A 1 74 ? 4.958 -12.068 -0.051 1.00 63.78 74 GLU A C 1
ATOM 495 O O . GLU A 1 74 ? 5.072 -12.768 -1.055 1.00 63.78 74 GLU A O 1
ATOM 500 N N . ARG A 1 75 ? 4.321 -12.503 1.042 1.00 63.03 75 ARG A N 1
ATOM 501 C CA . ARG A 1 75 ? 3.803 -13.873 1.200 1.00 63.03 75 ARG A CA 1
ATOM 502 C C . ARG A 1 75 ? 2.663 -14.225 0.239 1.00 63.03 75 ARG A C 1
ATOM 504 O O . ARG A 1 75 ? 2.347 -15.401 0.111 1.00 63.03 75 ARG A O 1
ATOM 511 N N . ASP A 1 76 ? 2.084 -13.221 -0.414 1.00 66.31 76 ASP A N 1
ATOM 512 C CA . ASP A 1 76 ? 0.966 -13.347 -1.356 1.00 66.31 76 ASP A CA 1
ATOM 513 C C . ASP A 1 76 ? 1.353 -12.960 -2.799 1.00 66.31 76 ASP A C 1
ATOM 515 O O . ASP A 1 76 ? 0.505 -12.789 -3.671 1.00 66.31 76 ASP A O 1
ATOM 519 N N . LEU A 1 77 ? 2.652 -12.794 -3.079 1.00 80.75 77 LEU A N 1
ATOM 520 C CA . LEU A 1 77 ? 3.131 -12.550 -4.437 1.00 80.75 77 LEU A CA 1
ATOM 521 C C . LEU A 1 77 ? 3.280 -13.889 -5.160 1.00 80.75 77 LEU A C 1
ATOM 523 O O . LEU A 1 77 ? 4.162 -14.690 -4.849 1.00 80.75 77 LEU A O 1
ATOM 527 N N . THR A 1 78 ? 2.426 -14.128 -6.150 1.00 82.25 78 THR A N 1
ATOM 528 C CA . THR A 1 78 ? 2.586 -15.250 -7.078 1.00 82.25 78 THR A CA 1
ATOM 529 C C . THR A 1 78 ? 3.194 -14.756 -8.389 1.00 82.25 78 THR A C 1
ATOM 531 O O . THR A 1 78 ? 3.081 -13.584 -8.747 1.00 82.25 78 THR A O 1
ATOM 534 N N . ALA A 1 79 ? 3.873 -15.648 -9.112 1.00 88.00 79 ALA A N 1
ATOM 535 C CA . ALA A 1 79 ? 4.458 -15.307 -10.408 1.00 88.00 79 ALA A CA 1
ATOM 536 C C . ALA A 1 79 ? 3.396 -15.035 -11.492 1.00 88.00 79 ALA A C 1
ATOM 538 O O . ALA A 1 79 ? 3.707 -14.397 -12.496 1.00 88.00 79 ALA A O 1
ATOM 539 N N . ASP A 1 80 ? 2.167 -15.527 -11.305 1.00 89.81 80 ASP A N 1
ATOM 540 C CA . ASP A 1 80 ? 1.076 -15.389 -12.263 1.00 89.81 80 ASP A CA 1
ATOM 541 C C . ASP A 1 80 ? -0.004 -14.435 -11.747 1.00 89.81 80 ASP A C 1
ATOM 543 O O . ASP A 1 80 ? -0.603 -14.639 -10.698 1.00 89.81 80 ASP A O 1
ATOM 547 N N . VAL A 1 81 ? -0.299 -13.408 -12.537 1.00 91.75 81 VAL A N 1
ATOM 548 C CA . VAL A 1 81 ? -1.364 -12.439 -12.240 1.00 91.75 81 VAL A CA 1
ATOM 549 C C . VAL A 1 81 ? -2.682 -12.782 -12.950 1.00 91.75 81 VAL A C 1
ATOM 551 O O . VAL A 1 81 ? -3.618 -11.982 -12.938 1.00 91.75 81 VAL A O 1
ATOM 554 N N . GLY A 1 82 ? -2.768 -13.948 -13.604 1.00 95.19 82 GLY A N 1
ATOM 555 C CA . GLY A 1 82 ? -3.985 -14.474 -14.230 1.00 95.19 82 GLY A CA 1
ATOM 556 C C . GLY A 1 82 ? -4.355 -13.827 -15.568 1.00 95.19 82 GLY A C 1
ATOM 557 O O . GLY A 1 82 ? -5.419 -14.113 -16.123 1.00 95.19 82 GLY A O 1
ATOM 558 N N . ARG A 1 83 ? -3.507 -12.942 -16.112 1.00 95.81 83 ARG A N 1
ATOM 559 C CA . ARG A 1 83 ? -3.724 -12.318 -17.424 1.00 95.81 83 ARG A CA 1
ATOM 560 C C . ARG A 1 83 ? -2.428 -11.859 -18.085 1.00 95.81 83 ARG A C 1
ATOM 562 O O . ARG A 1 83 ? -1.675 -11.075 -17.516 1.00 95.81 83 ARG A O 1
ATOM 569 N N . ALA A 1 84 ? -2.253 -12.235 -19.351 1.00 94.56 84 ALA A N 1
ATOM 570 C CA . ALA A 1 84 ? -1.239 -11.651 -20.224 1.00 94.56 84 ALA A CA 1
ATOM 571 C C . ALA A 1 84 ? -1.769 -10.367 -20.908 1.00 94.56 84 ALA A C 1
ATOM 573 O O . ALA A 1 84 ? -2.898 -10.368 -21.417 1.00 94.56 84 ALA A O 1
ATOM 574 N N . PRO A 1 85 ? -0.996 -9.265 -20.949 1.00 95.69 85 PRO A N 1
ATOM 575 C CA . PRO A 1 85 ? -1.362 -8.078 -21.715 1.00 95.69 85 PRO A CA 1
ATOM 576 C C . PRO A 1 85 ? -1.283 -8.366 -23.220 1.00 95.69 85 PRO A C 1
ATOM 578 O O . PRO A 1 85 ? -0.311 -8.938 -23.697 1.00 95.69 85 PRO A O 1
ATOM 581 N N . THR A 1 86 ? -2.301 -7.954 -23.978 1.00 96.38 86 THR A N 1
ATOM 582 C CA . THR A 1 86 ? -2.395 -8.222 -25.428 1.00 96.38 86 THR A CA 1
ATOM 583 C C . THR A 1 86 ? -2.177 -6.990 -26.300 1.00 96.38 86 THR A C 1
ATOM 585 O O . THR A 1 86 ? -2.001 -7.119 -27.507 1.00 96.38 86 THR A O 1
ATOM 588 N N . LEU A 1 87 ? -2.221 -5.791 -25.715 1.00 97.19 87 LEU A N 1
ATOM 589 C CA . LEU A 1 87 ? -2.054 -4.535 -26.435 1.00 97.19 87 LEU A CA 1
ATOM 590 C C . LEU A 1 87 ? -0.737 -3.883 -26.030 1.00 97.19 87 LEU A C 1
ATOM 592 O O . LEU A 1 87 ? -0.654 -3.209 -25.006 1.00 97.19 87 LEU A O 1
ATOM 596 N N . HIS A 1 88 ? 0.282 -4.091 -26.852 1.00 96.38 88 HIS A N 1
ATOM 597 C CA . HIS A 1 88 ? 1.567 -3.417 -26.751 1.00 96.38 88 HIS A CA 1
ATOM 598 C C . HIS A 1 88 ? 2.255 -3.426 -28.120 1.00 96.38 88 HIS A C 1
ATOM 600 O O . HIS A 1 88 ? 1.998 -4.290 -28.960 1.00 96.38 88 HIS A O 1
ATOM 606 N N . THR A 1 89 ? 3.137 -2.459 -28.357 1.00 96.31 89 THR A N 1
ATOM 607 C CA . THR A 1 89 ? 4.086 -2.515 -29.473 1.00 96.31 89 THR A CA 1
ATOM 608 C C . THR A 1 89 ? 5.327 -3.301 -29.028 1.00 96.31 89 THR A C 1
ATOM 610 O O . THR A 1 89 ? 5.258 -4.131 -28.118 1.00 96.31 89 THR A O 1
ATOM 613 N N . LYS A 1 90 ? 6.472 -3.098 -29.680 1.00 96.19 90 LYS A N 1
ATOM 614 C CA . LYS A 1 90 ? 7.727 -3.739 -29.285 1.00 96.19 90 LYS A CA 1
ATOM 615 C C . LYS A 1 90 ? 8.087 -3.378 -27.836 1.00 96.19 90 LYS A C 1
ATOM 617 O O . LYS A 1 90 ? 8.080 -2.207 -27.474 1.00 96.19 90 LYS A O 1
ATOM 622 N N . ILE A 1 91 ? 8.446 -4.393 -27.048 1.00 96.06 91 ILE A N 1
ATOM 623 C CA . ILE A 1 91 ? 9.023 -4.227 -25.711 1.00 96.06 91 ILE A CA 1
ATOM 624 C C . ILE A 1 91 ? 10.540 -4.327 -25.848 1.00 96.06 91 ILE A C 1
ATOM 626 O O . ILE A 1 91 ? 11.058 -5.320 -26.364 1.00 96.06 91 ILE A O 1
ATOM 630 N N . ASP A 1 92 ? 11.245 -3.287 -25.421 1.00 96.81 92 ASP A N 1
ATOM 631 C CA . ASP A 1 92 ? 12.702 -3.255 -25.470 1.00 96.81 92 ASP A CA 1
ATOM 632 C C . ASP A 1 92 ? 13.339 -4.040 -24.317 1.00 96.81 92 ASP A C 1
ATOM 634 O O . ASP A 1 92 ? 12.752 -4.237 -23.252 1.00 96.81 92 ASP A O 1
ATOM 638 N N . SER A 1 93 ? 14.581 -4.477 -24.531 1.00 97.38 93 SER A N 1
ATOM 639 C CA . SER A 1 93 ? 15.385 -5.134 -23.500 1.00 97.38 93 SER A CA 1
ATOM 640 C C . SER A 1 93 ? 15.648 -4.198 -22.321 1.00 97.38 93 SER A C 1
ATOM 642 O O . SER A 1 93 ? 15.834 -2.995 -22.506 1.00 97.38 93 SER A O 1
ATOM 644 N N . ALA A 1 94 ? 15.811 -4.764 -21.122 1.00 96.81 94 ALA A N 1
ATOM 645 C CA . ALA A 1 94 ? 16.086 -3.997 -19.903 1.00 96.81 94 ALA A CA 1
ATOM 646 C C . ALA A 1 94 ? 17.285 -3.036 -20.041 1.00 96.81 94 ALA A C 1
ATOM 648 O O . ALA A 1 94 ? 17.203 -1.885 -19.636 1.00 96.81 94 ALA A O 1
ATOM 649 N N . ALA A 1 95 ? 18.374 -3.467 -20.691 1.00 96.25 95 ALA A N 1
ATOM 650 C CA . ALA A 1 95 ? 19.557 -2.626 -20.902 1.00 96.25 95 ALA A CA 1
ATOM 651 C C . ALA A 1 95 ? 19.305 -1.405 -21.811 1.00 96.25 95 ALA A C 1
ATOM 653 O O . ALA A 1 95 ? 19.998 -0.396 -21.698 1.00 96.25 95 ALA A O 1
ATOM 654 N N . VAL A 1 96 ? 18.335 -1.497 -22.725 1.00 96.25 96 VAL A N 1
ATOM 655 C CA . VAL A 1 96 ? 17.925 -0.383 -23.593 1.00 96.25 96 VAL A CA 1
ATOM 656 C C . VAL A 1 96 ? 16.962 0.526 -22.831 1.00 96.25 96 VAL A C 1
ATOM 658 O O . VAL A 1 96 ? 17.150 1.742 -22.814 1.00 96.25 96 VAL A O 1
ATOM 661 N N . ALA A 1 97 ? 15.994 -0.073 -22.131 1.00 95.44 97 ALA A N 1
ATOM 662 C CA . ALA A 1 97 ? 15.040 0.631 -21.278 1.00 95.44 97 ALA A CA 1
ATOM 663 C C . ALA A 1 97 ? 15.706 1.391 -20.113 1.00 95.44 97 ALA A C 1
ATOM 665 O O . ALA A 1 97 ? 15.133 2.346 -19.609 1.00 95.44 97 ALA A O 1
ATOM 666 N N . ASP A 1 98 ? 16.921 1.028 -19.707 1.00 95.12 98 ASP A N 1
ATOM 667 C CA . ASP A 1 98 ? 17.703 1.779 -18.716 1.00 95.12 98 ASP A CA 1
ATOM 668 C C . ASP A 1 98 ? 18.176 3.152 -19.241 1.00 95.12 98 ASP A C 1
ATOM 670 O O . ASP A 1 98 ? 18.246 4.130 -18.499 1.00 95.12 98 ASP A O 1
ATOM 674 N N . ARG A 1 99 ? 18.475 3.260 -20.542 1.00 93.44 99 ARG A N 1
ATOM 675 C CA . ARG A 1 99 ? 19.174 4.430 -21.110 1.00 93.44 99 ARG A CA 1
ATOM 676 C C . ARG A 1 99 ? 18.288 5.309 -21.973 1.00 93.44 99 ARG A C 1
ATOM 678 O O . ARG A 1 99 ? 18.389 6.535 -21.923 1.00 93.44 99 ARG A O 1
ATOM 685 N N . GLU A 1 100 ? 17.448 4.693 -22.792 1.00 93.94 100 GLU A N 1
ATOM 686 C CA . GLU A 1 100 ? 16.679 5.402 -23.814 1.00 93.94 100 GLU A CA 1
ATOM 687 C C . GLU A 1 100 ? 15.530 6.256 -23.245 1.00 93.94 100 GLU A C 1
ATOM 689 O O . GLU A 1 100 ? 15.349 7.376 -23.732 1.00 93.94 100 GLU A O 1
ATOM 694 N N . PRO A 1 101 ? 14.814 5.869 -22.168 1.00 94.06 101 PRO A N 1
ATOM 695 C CA . PRO A 1 101 ? 13.798 6.734 -21.568 1.00 94.06 101 PRO A CA 1
ATOM 696 C C . PRO A 1 101 ? 14.358 8.069 -21.081 1.00 94.06 101 PRO A C 1
ATOM 698 O O . PRO A 1 101 ? 13.728 9.097 -21.296 1.00 94.06 101 PRO A O 1
ATOM 701 N N . ALA A 1 102 ? 15.576 8.102 -20.531 1.00 90.06 102 ALA A N 1
ATOM 702 C CA . ALA A 1 102 ? 16.219 9.357 -20.130 1.00 90.06 102 ALA A CA 1
ATOM 703 C C . ALA A 1 102 ? 16.498 10.301 -21.320 1.00 90.06 102 ALA A C 1
ATOM 705 O O . ALA A 1 102 ? 16.669 11.510 -21.144 1.00 90.06 102 ALA A O 1
ATOM 706 N N . ARG A 1 103 ? 16.543 9.761 -22.546 1.00 87.69 103 ARG A N 1
ATOM 707 C CA . ARG A 1 103 ? 16.767 10.507 -23.793 1.00 87.69 103 ARG A CA 1
ATOM 708 C C . ARG A 1 103 ? 15.473 10.853 -24.533 1.00 87.69 103 ARG A C 1
ATOM 710 O O . ARG A 1 103 ? 15.473 11.800 -25.318 1.00 87.69 103 ARG A O 1
ATOM 717 N N . GLY A 1 104 ? 14.394 10.111 -24.321 1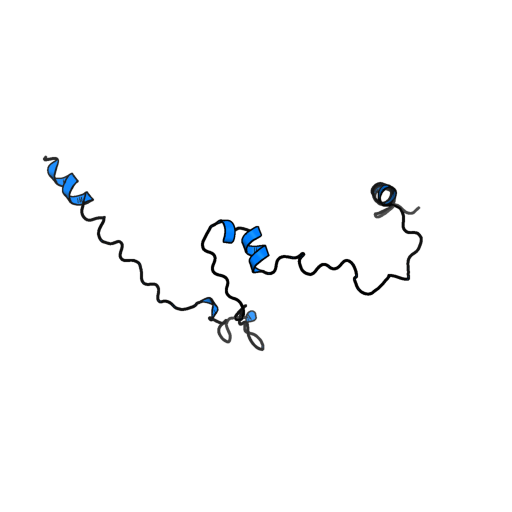.00 88.31 104 GLY A N 1
ATOM 718 C CA . GLY A 1 104 ? 13.133 10.305 -25.044 1.00 88.31 104 GLY A CA 1
ATOM 719 C C . GLY A 1 104 ? 11.990 10.866 -24.200 1.00 88.31 104 GLY A C 1
ATOM 720 O O . GLY A 1 104 ? 11.121 11.546 -24.738 1.00 88.31 104 GLY A O 1
ATOM 721 N N . ALA A 1 105 ? 11.975 10.606 -22.892 1.00 92.19 105 ALA A N 1
ATOM 722 C CA . ALA A 1 105 ? 10.869 10.977 -22.017 1.00 92.19 105 ALA A 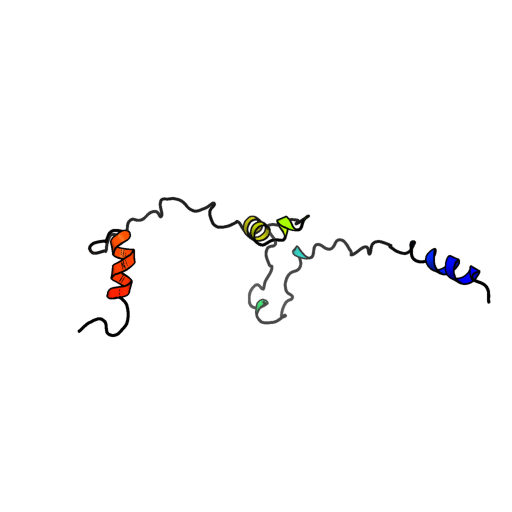CA 1
ATOM 723 C C . ALA A 1 105 ? 10.975 12.431 -21.532 1.00 92.19 105 ALA A C 1
ATOM 725 O O . ALA A 1 105 ? 12.061 12.946 -21.261 1.00 92.19 105 ALA A O 1
ATOM 726 N N . GLY A 1 106 ? 9.820 13.081 -21.384 1.00 91.25 106 GLY A N 1
ATOM 727 C CA . GLY A 1 106 ? 9.697 14.453 -20.891 1.00 91.25 106 GLY A CA 1
ATOM 728 C C . GLY A 1 106 ? 9.166 15.435 -21.938 1.00 91.25 106 GLY A C 1
ATOM 729 O O . GLY A 1 106 ? 9.040 15.120 -23.120 1.00 91.25 106 GLY A O 1
ATOM 730 N N . ALA A 1 107 ? 8.820 16.641 -21.489 1.00 93.31 107 ALA A N 1
ATOM 731 C CA . ALA A 1 107 ? 8.323 17.699 -22.365 1.00 93.31 107 ALA A CA 1
ATOM 732 C C . ALA A 1 107 ? 9.419 18.210 -23.320 1.00 93.31 107 ALA A C 1
ATOM 734 O O . ALA A 1 107 ? 10.600 18.224 -22.974 1.00 93.31 107 ALA A O 1
ATOM 735 N N . GLY A 1 108 ? 9.020 18.645 -24.520 1.00 92.56 108 GLY A N 1
ATOM 736 C CA . GLY A 1 108 ? 9.928 19.253 -25.503 1.00 92.56 108 GLY A CA 1
ATOM 737 C C . GLY A 1 108 ? 10.903 18.285 -26.187 1.00 92.56 108 GLY A C 1
ATOM 738 O O . GLY A 1 108 ? 11.896 18.729 -26.751 1.00 92.56 108 GLY A O 1
ATOM 739 N N . ARG A 1 109 ? 10.660 16.967 -26.123 1.00 88.81 109 ARG A N 1
ATOM 740 C CA . ARG A 1 109 ? 11.501 15.934 -26.769 1.00 88.81 109 ARG A CA 1
ATOM 741 C C . ARG A 1 109 ? 11.041 15.547 -28.175 1.00 88.81 109 ARG A C 1
ATOM 743 O O . ARG A 1 109 ? 11.741 14.801 -28.852 1.00 88.81 109 ARG A O 1
ATOM 750 N N . ILE A 1 110 ? 9.876 16.036 -28.593 1.00 88.69 110 ILE A N 1
ATOM 751 C CA . ILE A 1 110 ? 9.300 15.805 -29.919 1.00 88.69 110 ILE A CA 1
ATOM 752 C C . ILE A 1 110 ? 9.490 17.097 -30.732 1.00 88.69 110 ILE A C 1
ATOM 754 O O . ILE A 1 110 ? 9.199 18.161 -30.177 1.00 88.69 110 ILE A O 1
ATOM 758 N N . PRO A 1 111 ? 10.019 17.020 -31.970 1.00 80.69 111 PRO A N 1
ATOM 759 C CA . PRO A 1 111 ? 10.207 18.179 -32.844 1.00 80.69 111 PRO A CA 1
ATOM 760 C C . PRO A 1 111 ? 8.890 18.819 -33.296 1.00 80.69 111 PRO A C 1
ATOM 762 O O . PRO A 1 111 ? 7.861 18.105 -33.348 1.00 80.69 111 PRO A O 1
#

Foldseek 3Di:
DDPVVVVVVVVPPPPPPDPPPPDPDPCLQDFDDQPPPDQNPDVHGGPDNPDDDDDDDVVCVDPVVVLVRVPHDPPPDDPDPPDDDDDDDDDDDPVCVVPVCVQQDDPPNDD

pLDDT: mean 81.09, std 17.27, range [39.06, 97.38]

Secondary structure (DSSP, 8-state):
--GGGHHHHHSSSSS-----------GGGPPPPTTSSGGGSTT-----TT------STTTTSHHHHHHHTT-TTTT--S--S------SPPPPHHHHTTSHHHH-STT---

Radius of gyration: 30.8 Å; chains: 1; bounding box: 49×35×96 Å

Sequence (111 aa):
MSIRQITVKAASSGLLRVPARAGARDASRDTLAAGDGRAAHGSGTTGGDAHVTTVTDSAGADRAGADRALGGGERDLTADVGRAPTLHTKIDSAAVADREPARGAGAGRIP